Protein AF-A0A452Z1M5-F1 (afdb_monomer_lite)

pLDDT: mean 82.43, std 15.61, range [42.88, 96.31]

InterPro domains:
  IPR001518 Argininosuccinate synthase [PTHR11587] (2-122)
  IPR014729 Rossmann-like alpha/beta/alpha sandwich fold [G3DSA:3.40.50.620] (1-74)
  IPR018223 Argininosuccinate synthase, conserved site [PS00565] (18-29)
  IPR024074 Argininosuccinate synthetase, catalytic/multimerisation domain body [G3DSA:3.90.1260.10] (76-123)
  IPR048267 Arginosuccinate synthase-like, N-terminal domain [PF00764] (2-67)
  IPR048268 Arginosuccinate synthase C-terminal domain [PF20979] (76-122)

Secondary structure (DSSP, 8-state):
-HHHHHHHHTT-SEEE----TTSSHHHHHHHHHHHH-TTSEEE-HHHHSS--SHHHHHHHHHHTTPPP------SSEEEE-SS-EEEESGGGGSTTSPPPGGG-SSS--GGGS-SS---------TT--GGGGTTS---S-HHHHHHHHHHTT-

Structure (mmCIF, N/CA/C/O backbone):
data_AF-A0A452Z1M5-F1
#
_entry.id   AF-A0A452Z1M5-F1
#
loop_
_atom_site.group_PDB
_atom_site.id
_atom_site.type_symbol
_atom_site.label_atom_id
_atom_site.label_alt_id
_atom_site.label_comp_id
_atom_site.label_asym_id
_atom_site.label_entity_id
_atom_site.label_seq_id
_atom_site.pdbx_PDB_ins_code
_atom_site.Cartn_x
_atom_site.Cartn_y
_atom_site.Cartn_z
_atom_site.occupancy
_atom_site.B_iso_or_equiv
_atom_site.auth_seq_id
_atom_site.auth_comp_id
_atom_site.auth_asym_id
_atom_site.auth_atom_id
_atom_site.pdbx_PDB_model_num
ATOM 1 N N . GLN A 1 1 ? -13.701 -0.683 1.668 1.00 74.94 1 GLN A N 1
ATOM 2 C CA . GLN A 1 1 ? -14.970 -1.391 1.929 1.00 74.94 1 GLN A CA 1
ATOM 3 C C . GLN A 1 1 ? -14.762 -2.654 2.759 1.00 74.94 1 GLN A C 1
ATOM 5 O O . GLN A 1 1 ? -15.090 -2.612 3.931 1.00 74.94 1 GLN A O 1
ATOM 10 N N . ALA A 1 2 ? -14.117 -3.706 2.233 1.00 90.50 2 ALA A N 1
ATOM 11 C CA . ALA A 1 2 ? -14.017 -5.012 2.908 1.00 90.50 2 ALA A CA 1
ATOM 12 C C . ALA A 1 2 ? -13.581 -4.971 4.391 1.00 90.50 2 ALA A C 1
ATOM 14 O O . ALA A 1 2 ? -14.203 -5.615 5.225 1.00 90.50 2 ALA A O 1
ATOM 15 N N . MET A 1 3 ? -12.561 -4.180 4.751 1.00 90.00 3 MET A N 1
ATOM 16 C CA . MET A 1 3 ? -12.132 -4.052 6.157 1.00 90.00 3 MET A CA 1
ATOM 17 C C . MET A 1 3 ? -13.217 -3.470 7.076 1.00 90.00 3 MET A C 1
ATOM 19 O O . MET A 1 3 ? -13.310 -3.876 8.228 1.00 90.00 3 MET A O 1
ATOM 23 N N . VAL A 1 4 ? -14.036 -2.540 6.577 1.00 91.94 4 VAL A N 1
ATOM 24 C CA . VAL A 1 4 ? -15.141 -1.926 7.333 1.00 91.94 4 VAL A CA 1
ATOM 25 C C . VAL A 1 4 ? -16.286 -2.921 7.506 1.00 91.94 4 VAL A C 1
ATOM 27 O O . VAL A 1 4 ? -16.861 -3.007 8.588 1.00 91.94 4 VAL A O 1
ATOM 30 N N . ASP A 1 5 ? -16.578 -3.709 6.469 1.00 91.81 5 ASP A N 1
ATOM 31 C CA . ASP A 1 5 ? -17.611 -4.747 6.531 1.00 91.81 5 ASP A CA 1
ATOM 32 C C . ASP A 1 5 ? -17.243 -5.825 7.551 1.00 91.81 5 ASP A C 1
ATOM 34 O O . ASP A 1 5 ? -18.047 -6.151 8.421 1.00 91.81 5 ASP A O 1
ATOM 38 N N . VAL A 1 6 ? -15.997 -6.309 7.500 1.00 94.12 6 VAL A N 1
ATOM 39 C CA . VAL A 1 6 ? -15.484 -7.287 8.466 1.00 94.12 6 VAL A CA 1
ATOM 40 C C . VAL A 1 6 ? -15.469 -6.698 9.873 1.00 94.12 6 VAL A C 1
ATOM 42 O O . VAL A 1 6 ? -15.907 -7.366 10.802 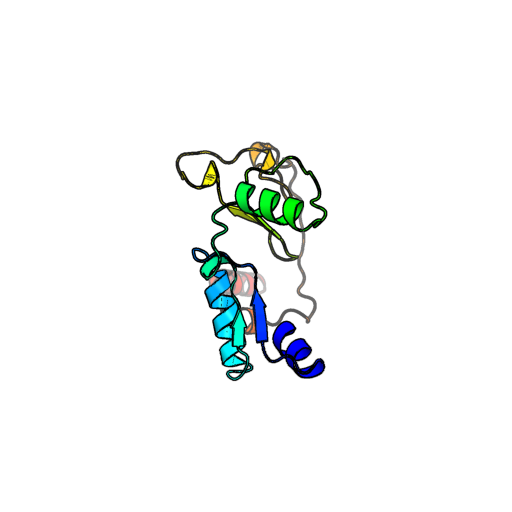1.00 94.12 6 VAL A O 1
ATOM 45 N N . ALA A 1 7 ? -15.025 -5.446 10.048 1.00 93.56 7 ALA A N 1
ATOM 46 C CA . ALA A 1 7 ? -15.047 -4.783 11.352 1.00 93.56 7 ALA A CA 1
ATOM 47 C C . ALA A 1 7 ? -16.463 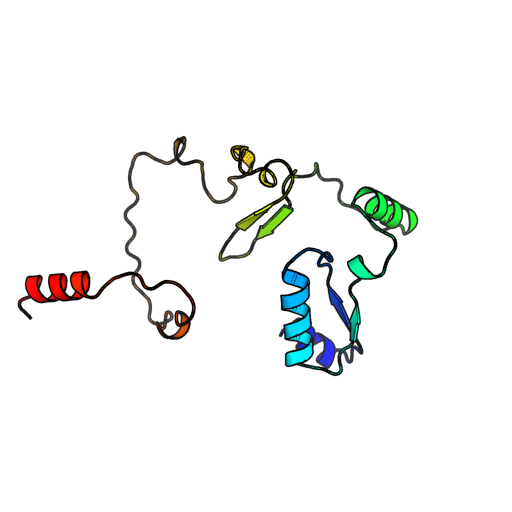-4.751 11.946 1.00 93.56 7 ALA A C 1
ATOM 49 O O . ALA A 1 7 ? -16.645 -5.047 13.123 1.00 93.56 7 ALA A O 1
ATOM 50 N N . LYS A 1 8 ? -17.479 -4.476 11.122 1.00 91.94 8 LYS A N 1
ATOM 51 C CA . LYS A 1 8 ? -18.881 -4.526 11.544 1.00 91.94 8 LYS A CA 1
ATOM 52 C C . LYS A 1 8 ? -19.332 -5.944 11.897 1.00 91.94 8 LYS A C 1
ATOM 54 O O . LYS A 1 8 ? -20.003 -6.123 12.908 1.00 91.94 8 LYS A O 1
ATOM 59 N N . GLU A 1 9 ? -18.982 -6.933 11.079 1.00 94.69 9 GLU A N 1
ATOM 60 C CA . GLU A 1 9 ? -19.363 -8.335 11.285 1.00 94.69 9 GLU A CA 1
ATOM 61 C C . GLU A 1 9 ? -18.807 -8.898 12.598 1.00 94.69 9 GLU A C 1
ATOM 63 O O . GLU A 1 9 ? -19.522 -9.573 13.337 1.00 94.69 9 GLU A O 1
ATOM 68 N N . VAL A 1 10 ? -17.551 -8.579 12.919 1.00 95.50 10 VAL A N 1
ATOM 69 C CA . VAL A 1 10 ? -16.886 -9.068 14.136 1.00 95.50 10 VAL A CA 1
ATOM 70 C C . VAL A 1 10 ? -17.105 -8.166 15.355 1.00 95.50 10 VAL A C 1
ATOM 72 O O . VAL A 1 10 ? -16.611 -8.482 16.435 1.00 95.50 10 VAL A O 1
ATOM 75 N N . GLY A 1 11 ? -17.823 -7.047 15.199 1.00 94.88 11 GLY A N 1
ATOM 76 C CA . GLY A 1 11 ? -18.060 -6.073 16.268 1.00 94.88 11 GLY A CA 1
ATOM 77 C C . GLY A 1 11 ? -16.793 -5.346 16.735 1.00 94.88 11 GLY A C 1
ATOM 78 O O . GLY A 1 11 ? -16.642 -5.094 17.926 1.00 94.88 11 GLY A O 1
ATOM 79 N N . ALA A 1 12 ? -15.862 -5.052 15.825 1.00 95.56 12 ALA A N 1
ATOM 80 C CA . ALA A 1 12 ? -14.626 -4.344 16.142 1.00 95.56 12 ALA A CA 1
ATOM 81 C C . ALA A 1 12 ? -14.859 -2.841 16.365 1.00 95.56 12 ALA A C 1
ATOM 83 O O . ALA A 1 12 ? -15.503 -2.173 15.558 1.00 95.56 12 ALA A O 1
ATOM 84 N N . ASP A 1 13 ? -14.228 -2.295 17.407 1.00 96.31 13 ASP A N 1
ATOM 85 C CA . ASP A 1 13 ? -14.242 -0.856 17.715 1.00 96.31 13 ASP A CA 1
ATOM 86 C C . ASP A 1 13 ? -13.266 -0.034 16.850 1.00 96.31 13 ASP A C 1
ATOM 88 O O . ASP A 1 13 ? -13.305 1.201 16.839 1.00 96.31 13 ASP A O 1
ATOM 92 N N . ALA A 1 14 ? -12.328 -0.706 16.176 1.00 96.12 14 ALA A N 1
ATOM 93 C CA . ALA A 1 14 ? -11.234 -0.070 15.455 1.00 96.12 14 ALA A CA 1
ATOM 94 C C . ALA A 1 14 ? -10.742 -0.900 14.263 1.00 96.12 14 ALA A C 1
ATOM 96 O O . ALA A 1 14 ? -10.842 -2.127 14.246 1.00 96.12 14 ALA A O 1
ATOM 97 N N . VAL A 1 15 ? -10.127 -0.214 13.301 1.00 95.75 15 VAL A N 1
ATOM 98 C CA . VAL A 1 15 ? -9.361 -0.799 12.193 1.00 95.75 15 VAL A CA 1
ATOM 99 C C . VAL A 1 15 ? -7.918 -0.305 12.240 1.00 95.75 15 VAL A C 1
ATOM 101 O O . VAL A 1 15 ? -7.653 0.822 12.656 1.00 95.75 15 VAL A O 1
ATOM 104 N N . ALA A 1 16 ? -6.976 -1.139 11.800 1.00 95.81 16 ALA A N 1
ATOM 105 C CA . ALA A 1 16 ? -5.559 -0.787 11.750 1.00 95.81 16 ALA A CA 1
ATOM 106 C C . ALA A 1 16 ? -4.989 -0.944 10.338 1.00 95.81 16 ALA A C 1
ATOM 108 O O . ALA A 1 16 ? -5.365 -1.872 9.619 1.00 95.81 16 ALA A O 1
ATOM 109 N N . HIS A 1 17 ? -4.053 -0.074 9.949 1.00 94.94 17 HIS A N 1
ATOM 110 C CA . HIS A 1 17 ? -3.312 -0.200 8.690 1.00 94.94 17 HIS A CA 1
ATOM 111 C C . HIS A 1 17 ? -1.802 -0.017 8.886 1.00 94.94 17 HIS A C 1
ATOM 113 O O . HIS A 1 17 ? -1.345 0.674 9.792 1.00 94.94 17 HIS A O 1
ATOM 119 N N . GLY A 1 18 ? -1.016 -0.623 7.992 1.00 92.69 18 GLY A N 1
ATOM 120 C CA . GLY A 1 18 ? 0.451 -0.611 8.035 1.00 92.69 18 GLY A CA 1
ATOM 121 C C . GLY A 1 18 ? 1.126 0.464 7.176 1.00 92.69 18 GLY A C 1
ATOM 122 O O . GLY A 1 18 ? 2.338 0.405 7.002 1.00 92.69 18 GLY A O 1
ATOM 123 N N . CYS A 1 19 ? 0.376 1.406 6.598 1.00 92.06 19 CYS A N 1
ATOM 124 C CA . CYS A 1 19 ? 0.944 2.486 5.783 1.00 92.06 19 CYS A CA 1
ATOM 125 C C . CYS A 1 19 ? 1.912 3.363 6.586 1.00 92.06 19 CYS A C 1
ATOM 127 O O . CYS A 1 19 ? 1.661 3.666 7.751 1.00 92.06 19 CYS A O 1
ATOM 129 N N . THR A 1 20 ? 2.989 3.813 5.941 1.00 87.12 20 THR A N 1
ATOM 130 C CA . THR A 1 20 ? 3.915 4.786 6.534 1.00 87.12 20 THR A CA 1
ATOM 131 C C . THR A 1 20 ? 3.273 6.176 6.606 1.00 87.12 20 THR A C 1
ATOM 133 O O . THR A 1 20 ? 2.356 6.491 5.847 1.00 87.12 20 THR A O 1
ATOM 136 N N . GLY A 1 21 ? 3.804 7.051 7.466 1.00 83.94 21 GLY A N 1
ATOM 137 C CA . GLY A 1 21 ? 3.341 8.441 7.584 1.00 83.94 21 GLY A CA 1
ATOM 138 C C . GLY A 1 21 ? 3.688 9.354 6.397 1.00 83.94 21 GLY A C 1
ATOM 139 O O . GLY A 1 21 ? 3.283 10.513 6.395 1.00 83.94 21 GLY A O 1
ATOM 140 N N . LYS A 1 22 ? 4.430 8.866 5.393 1.00 83.88 22 LYS A N 1
ATOM 141 C CA . LYS A 1 22 ? 4.886 9.659 4.233 1.00 83.88 22 LYS A CA 1
ATOM 142 C C . LYS A 1 22 ? 4.134 9.340 2.938 1.00 83.88 22 LYS A C 1
ATOM 144 O O . LYS A 1 22 ? 4.155 10.147 2.017 1.00 83.88 22 LYS A O 1
ATOM 149 N N . GLY A 1 23 ? 3.502 8.169 2.854 1.00 84.12 23 GLY A N 1
ATOM 150 C CA . GLY A 1 23 ? 2.855 7.686 1.635 1.00 84.12 23 GLY A CA 1
ATOM 151 C C . GLY A 1 23 ? 1.416 8.173 1.463 1.00 84.12 23 GLY A C 1
ATOM 152 O O . GLY A 1 23 ? 0.763 8.611 2.411 1.00 84.12 23 GLY A O 1
ATOM 153 N N . ASN A 1 24 ? 0.900 8.025 0.242 1.00 92.00 24 ASN A N 1
ATOM 154 C CA . ASN A 1 24 ? -0.483 8.370 -0.104 1.00 92.00 24 ASN A CA 1
ATOM 155 C C . ASN A 1 24 ? -1.511 7.378 0.461 1.00 92.00 24 ASN A C 1
ATOM 157 O O . ASN A 1 24 ? -2.665 7.746 0.678 1.00 92.00 24 ASN A O 1
ATOM 161 N N . ASP A 1 25 ? -1.114 6.127 0.707 1.00 93.06 25 ASP A N 1
ATOM 162 C CA . ASP A 1 25 ? -2.053 5.075 1.110 1.00 93.06 25 ASP A CA 1
ATOM 163 C C . ASP A 1 25 ? -2.733 5.346 2.447 1.00 93.06 25 ASP A C 1
ATOM 165 O O . ASP A 1 25 ? -3.912 5.036 2.580 1.00 93.06 25 ASP A O 1
ATOM 169 N N . GLN A 1 26 ? -2.059 6.004 3.396 1.00 93.88 26 GLN A N 1
ATOM 170 C CA . GLN A 1 26 ? -2.692 6.375 4.667 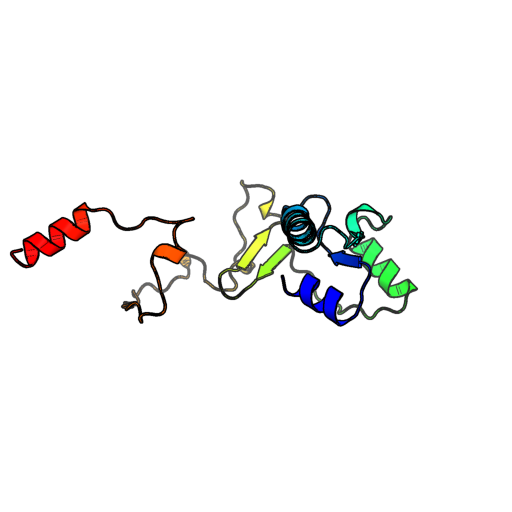1.00 93.88 26 GLN A CA 1
ATOM 171 C C . GLN A 1 26 ? -3.951 7.228 4.435 1.00 93.88 26 GLN A C 1
ATOM 173 O O . GLN A 1 26 ? -5.001 6.959 5.007 1.00 93.88 26 GLN A O 1
ATOM 178 N N . VAL A 1 27 ? -3.881 8.191 3.506 1.00 94.94 27 VAL A N 1
ATOM 179 C CA . VAL A 1 27 ? -5.005 9.076 3.180 1.00 94.94 27 VAL A CA 1
ATOM 180 C C . VAL A 1 27 ? -6.108 8.282 2.493 1.00 94.94 27 VAL A C 1
ATOM 182 O O . VAL A 1 27 ? -7.280 8.453 2.816 1.00 94.94 27 VAL A O 1
ATOM 185 N N . ARG A 1 28 ? -5.742 7.382 1.570 1.00 94.88 28 ARG A N 1
ATOM 186 C CA . ARG A 1 28 ? -6.698 6.531 0.844 1.00 94.88 28 ARG A CA 1
ATOM 187 C C . ARG A 1 28 ? -7.479 5.633 1.802 1.00 94.88 28 ARG A C 1
ATOM 189 O O . ARG A 1 28 ? -8.706 5.577 1.709 1.00 94.88 28 ARG A O 1
ATOM 196 N N . PHE A 1 29 ? -6.792 4.958 2.725 1.00 94.44 29 PHE A N 1
ATOM 197 C CA . PHE A 1 29 ? -7.427 4.087 3.713 1.00 94.44 29 PHE A CA 1
ATOM 198 C C . PHE A 1 29 ? -8.290 4.877 4.690 1.00 94.44 29 PHE A C 1
ATOM 200 O O . PHE A 1 29 ? -9.472 4.574 4.824 1.00 94.44 29 PHE A O 1
ATOM 207 N N . GLU A 1 30 ? -7.741 5.910 5.324 1.00 94.75 30 GLU A N 1
ATOM 208 C CA . GLU A 1 30 ? -8.451 6.664 6.357 1.00 94.75 30 GLU A CA 1
ATOM 209 C C . GLU A 1 30 ? -9.670 7.396 5.825 1.00 94.75 30 GLU A C 1
ATOM 211 O O . GLU A 1 30 ? -10.745 7.285 6.408 1.00 94.75 30 GLU A O 1
ATOM 216 N N . LEU A 1 31 ? -9.546 8.073 4.680 1.00 95.81 31 LEU A N 1
ATOM 217 C CA . LEU A 1 31 ? -10.688 8.735 4.057 1.00 95.81 31 LEU A CA 1
ATOM 218 C C . LEU A 1 31 ? -11.794 7.725 3.731 1.00 95.81 31 LEU A C 1
ATOM 220 O O . LEU A 1 31 ? -12.969 8.008 3.944 1.00 95.81 31 LEU A O 1
ATOM 224 N N . THR A 1 32 ? -11.417 6.532 3.265 1.00 94.69 32 THR A N 1
ATOM 225 C CA . THR A 1 32 ? -12.369 5.448 2.998 1.00 94.69 32 THR A CA 1
ATOM 226 C C . THR A 1 32 ? -13.020 4.946 4.285 1.00 94.69 32 THR A C 1
ATOM 228 O O . THR A 1 32 ? -14.229 4.735 4.308 1.00 94.69 32 THR A O 1
ATOM 231 N N . PHE A 1 33 ? -12.258 4.755 5.363 1.00 95.31 33 PHE A N 1
ATOM 232 C CA . PHE A 1 33 ? -12.809 4.320 6.646 1.00 95.31 33 PHE A CA 1
ATOM 233 C C . PHE A 1 33 ? -13.794 5.350 7.197 1.00 95.31 33 PHE A C 1
ATOM 235 O O . PHE A 1 33 ? -14.927 4.984 7.490 1.00 95.31 33 PHE A O 1
ATOM 242 N N . TYR A 1 34 ? -13.423 6.632 7.222 1.00 94.88 34 TYR A N 1
ATOM 243 C CA . TYR A 1 34 ? -14.297 7.705 7.697 1.00 94.88 34 TYR A CA 1
ATOM 244 C C . TYR A 1 34 ? -15.545 7.890 6.829 1.00 94.88 34 TYR A C 1
ATOM 246 O O . TYR A 1 34 ? -16.619 8.163 7.361 1.00 94.88 34 TYR A O 1
ATOM 254 N N . ALA A 1 35 ? -15.434 7.717 5.509 1.00 96.19 35 ALA A N 1
ATOM 255 C CA . ALA A 1 35 ? -16.581 7.813 4.608 1.00 96.19 35 ALA A CA 1
ATOM 256 C C . ALA A 1 35 ? -17.585 6.664 4.799 1.00 96.19 35 ALA A C 1
ATOM 258 O O . ALA A 1 35 ? -18.785 6.865 4.634 1.00 96.19 35 ALA A O 1
ATOM 259 N N . LEU A 1 36 ? -17.104 5.461 5.125 1.00 94.81 36 LEU A N 1
ATOM 260 C CA . LEU A 1 36 ? -17.939 4.262 5.224 1.00 94.81 36 LEU A CA 1
ATOM 261 C C . LEU A 1 36 ? -18.462 3.998 6.636 1.00 94.81 36 LEU A C 1
ATOM 263 O O . LEU A 1 36 ? -19.573 3.494 6.792 1.00 94.81 36 LEU A O 1
ATOM 267 N N . ASN A 1 37 ? -17.662 4.299 7.656 1.00 94.75 37 ASN A N 1
ATOM 268 C CA . ASN A 1 37 ? -18.053 4.206 9.052 1.00 94.75 37 ASN A CA 1
ATOM 269 C C . ASN A 1 37 ? -17.233 5.201 9.901 1.00 94.75 37 ASN A C 1
ATOM 271 O O . ASN A 1 37 ? -16.145 4.854 10.369 1.00 94.75 37 ASN A O 1
ATOM 275 N N . PRO A 1 38 ? -17.750 6.421 10.134 1.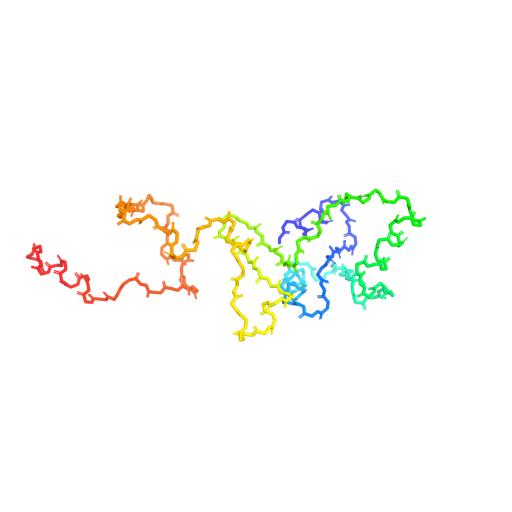00 94.94 38 PRO A N 1
ATOM 276 C CA . PRO A 1 38 ? -17.041 7.456 10.888 1.00 94.94 38 PRO A CA 1
ATOM 277 C C . PRO A 1 38 ? -16.875 7.140 12.383 1.00 94.94 38 PRO A C 1
ATOM 279 O O . PRO A 1 38 ? -16.133 7.844 13.062 1.00 94.94 38 PRO A O 1
ATOM 282 N N . GLU A 1 39 ? -17.547 6.111 12.911 1.00 95.19 39 GLU A N 1
ATOM 283 C CA . GLU A 1 39 ? -17.412 5.693 14.312 1.00 95.19 39 GLU A CA 1
ATOM 284 C C . GLU A 1 39 ? -16.206 4.768 14.540 1.00 95.19 39 GLU A C 1
ATOM 286 O O . GLU A 1 39 ? -15.738 4.641 15.674 1.00 95.19 39 GLU A O 1
ATOM 291 N N . LEU A 1 40 ? -15.673 4.139 13.481 1.00 94.69 40 LEU A N 1
ATOM 292 C CA . LEU A 1 40 ? -14.484 3.296 13.592 1.00 94.69 40 LEU A CA 1
ATOM 293 C C . LEU A 1 40 ? -13.259 4.139 13.936 1.00 94.69 40 LEU A C 1
ATOM 295 O O . LEU A 1 40 ? -12.888 5.068 13.215 1.00 94.69 40 LEU A O 1
ATOM 299 N N . LYS A 1 41 ? -12.561 3.747 15.002 1.00 96.31 41 LYS A N 1
ATOM 300 C CA . LYS A 1 41 ? -11.246 4.309 15.315 1.00 96.31 41 LYS A CA 1
ATOM 301 C C . LYS A 1 41 ? -10.211 3.762 14.338 1.00 96.31 41 LYS A C 1
ATOM 303 O O . LYS A 1 41 ? -10.203 2.566 14.047 1.00 96.31 41 LYS A O 1
ATOM 308 N N . VAL A 1 42 ? -9.309 4.619 13.872 1.00 95.50 42 VAL A N 1
ATOM 309 C CA . VAL A 1 42 ? -8.169 4.192 13.056 1.00 95.50 42 VAL A CA 1
ATOM 310 C C . VAL A 1 42 ? -6.915 4.145 13.917 1.00 95.50 42 VAL A C 1
ATOM 312 O O . VAL A 1 42 ? -6.589 5.120 14.586 1.00 95.50 42 VAL A O 1
ATOM 315 N N . VAL A 1 43 ? -6.214 3.012 13.873 1.00 95.81 43 VAL A N 1
ATOM 316 C CA . VAL A 1 43 ? -4.902 2.818 14.500 1.00 95.81 43 VAL A CA 1
ATOM 317 C C . VAL A 1 43 ? -3.841 2.733 13.406 1.00 95.81 43 VAL A C 1
ATOM 319 O O . VAL A 1 43 ? -3.909 1.866 12.530 1.00 95.81 43 VAL A O 1
ATOM 322 N N . ALA A 1 44 ? -2.840 3.610 13.454 1.00 95.31 44 ALA A N 1
ATOM 323 C CA . ALA A 1 44 ? -1.782 3.667 12.448 1.00 95.31 44 ALA A CA 1
ATOM 324 C C . ALA A 1 44 ? -0.409 3.588 13.131 1.00 95.31 44 ALA A C 1
ATOM 326 O O . ALA A 1 44 ? 0.226 4.622 13.354 1.00 95.31 44 ALA A O 1
ATOM 327 N N . PRO A 1 45 ? 0.092 2.370 13.435 1.00 93.50 45 PRO A N 1
ATOM 328 C CA . PRO A 1 45 ? 1.272 2.185 14.281 1.00 93.50 45 PRO A CA 1
ATOM 329 C C . PRO A 1 45 ? 2.492 2.987 13.823 1.00 93.50 45 PRO A C 1
ATOM 331 O O . PRO A 1 45 ? 3.141 3.621 14.644 1.00 93.50 45 PRO A O 1
ATOM 334 N N . TRP A 1 46 ? 2.736 3.067 12.510 1.00 91.56 46 TRP A N 1
ATOM 335 C CA . TRP A 1 46 ? 3.843 3.832 11.918 1.00 91.56 46 TRP A CA 1
ATOM 336 C C . TRP A 1 46 ? 3.859 5.335 12.225 1.00 91.56 46 TRP A C 1
ATOM 338 O O . TRP A 1 46 ? 4.864 5.985 11.941 1.00 91.56 46 TRP A O 1
ATOM 348 N N . ARG A 1 47 ? 2.774 5.898 12.767 1.00 89.19 47 ARG A N 1
ATOM 349 C CA . ARG A 1 47 ? 2.710 7.292 13.228 1.00 89.19 47 ARG A CA 1
ATOM 350 C C . ARG A 1 47 ? 2.763 7.446 14.745 1.00 89.19 47 ARG A C 1
ATOM 352 O O . ARG A 1 47 ? 2.928 8.564 15.219 1.00 89.19 47 ARG A O 1
ATOM 359 N N . GLU A 1 48 ? 2.577 6.360 15.484 1.00 90.44 48 GLU A N 1
ATOM 360 C CA . GLU A 1 48 ? 2.342 6.391 16.930 1.00 90.44 48 GLU A CA 1
ATOM 361 C C . GLU A 1 48 ? 3.482 5.752 17.726 1.00 90.44 48 GLU A C 1
ATOM 363 O O . GLU A 1 48 ? 3.732 6.151 18.859 1.00 90.44 48 GLU A O 1
ATOM 368 N N . TRP A 1 49 ? 4.162 4.754 17.158 1.00 91.69 49 TRP A N 1
ATOM 369 C CA . TRP A 1 49 ? 5.202 4.000 17.854 1.00 91.69 49 TRP A CA 1
ATOM 370 C C . TRP A 1 49 ? 6.611 4.590 17.683 1.00 91.69 49 TRP A C 1
ATOM 372 O O . TRP A 1 49 ? 6.846 5.483 16.871 1.00 91.69 49 TRP A O 1
ATOM 382 N N . ASP A 1 50 ? 7.574 4.005 18.397 1.00 91.44 50 ASP A N 1
ATOM 383 C CA . ASP A 1 50 ? 8.990 4.397 18.351 1.00 91.44 50 ASP A CA 1
ATOM 384 C C . ASP A 1 50 ? 9.817 3.624 17.301 1.00 91.44 50 ASP A C 1
ATOM 386 O O . ASP A 1 50 ? 11.029 3.804 17.210 1.00 91.44 50 ASP A O 1
ATOM 390 N N . ILE A 1 51 ? 9.197 2.737 16.510 1.00 90.62 51 ILE A N 1
ATOM 391 C CA . ILE A 1 51 ? 9.893 1.960 15.470 1.00 90.62 51 ILE A CA 1
ATOM 392 C C . ILE A 1 51 ? 10.078 2.845 14.235 1.00 90.62 51 ILE A C 1
ATOM 394 O O . ILE A 1 51 ? 9.115 3.193 13.547 1.00 90.62 51 ILE A O 1
ATOM 398 N N . THR A 1 52 ? 11.331 3.177 13.925 1.00 85.69 52 THR A N 1
ATOM 399 C CA . THR A 1 52 ? 11.674 4.130 12.857 1.00 85.69 52 THR A CA 1
ATOM 400 C C . THR A 1 52 ? 12.085 3.459 11.551 1.00 85.69 52 THR A C 1
ATOM 402 O O . THR A 1 52 ? 12.036 4.079 10.485 1.00 85.69 52 THR A O 1
ATOM 405 N N . GLY A 1 53 ? 12.462 2.182 11.611 1.00 82.50 53 GLY A N 1
ATOM 406 C CA . GLY A 1 53 ? 13.019 1.461 10.476 1.00 82.50 53 GLY A CA 1
ATOM 407 C C . GLY A 1 53 ? 12.830 -0.048 10.545 1.00 82.50 53 GLY A C 1
ATOM 408 O O . GLY A 1 53 ? 12.181 -0.604 11.432 1.00 82.50 53 GLY A O 1
ATOM 409 N N . ARG A 1 54 ? 13.403 -0.735 9.555 1.00 80.31 54 ARG A N 1
ATOM 410 C CA . ARG A 1 54 ? 13.297 -2.194 9.437 1.00 80.31 54 ARG A CA 1
ATOM 411 C C . ARG A 1 54 ? 14.097 -2.900 10.525 1.00 80.31 54 ARG A C 1
ATOM 413 O O . ARG A 1 54 ? 13.676 -3.953 10.989 1.00 80.31 54 ARG A O 1
ATOM 420 N N . GLU A 1 55 ? 15.245 -2.352 10.886 1.00 84.12 55 GLU A N 1
ATOM 421 C CA . GLU A 1 55 ? 16.147 -2.873 11.905 1.00 84.12 55 GLU A CA 1
ATOM 422 C C . GLU A 1 55 ? 15.434 -2.901 13.263 1.00 84.12 55 GLU A C 1
ATOM 424 O O . GLU A 1 55 ? 15.307 -3.975 13.851 1.00 84.12 55 GLU A O 1
ATOM 429 N N . ASP A 1 56 ? 14.825 -1.781 13.661 1.00 89.88 56 ASP A N 1
ATOM 430 C CA . ASP A 1 56 ? 13.975 -1.675 14.854 1.00 89.88 56 ASP A CA 1
ATOM 431 C C . ASP A 1 56 ? 12.824 -2.696 14.822 1.00 89.88 56 ASP A C 1
ATOM 433 O O . ASP A 1 56 ? 12.568 -3.395 15.802 1.00 89.88 56 ASP A O 1
ATOM 437 N N . ALA A 1 57 ? 12.146 -2.842 13.675 1.00 88.44 57 ALA A N 1
ATOM 438 C CA . ALA A 1 57 ? 11.052 -3.801 13.518 1.00 88.44 57 ALA A CA 1
ATOM 439 C C . ALA A 1 57 ? 11.526 -5.263 13.636 1.00 88.44 57 ALA A C 1
ATOM 441 O O . ALA A 1 57 ? 10.814 -6.107 14.183 1.00 88.44 57 ALA A O 1
ATOM 442 N N . ILE A 1 58 ? 12.733 -5.575 13.149 1.00 87.00 58 ILE A N 1
ATOM 443 C CA . ILE A 1 58 ? 13.365 -6.895 13.286 1.00 87.00 58 ILE A CA 1
ATOM 444 C C . ILE A 1 58 ? 13.717 -7.168 14.750 1.00 87.00 58 ILE A C 1
ATOM 446 O O . ILE A 1 58 ? 13.485 -8.278 15.232 1.00 87.00 58 ILE A O 1
ATOM 450 N N . GLU A 1 59 ? 14.279 -6.191 15.459 1.00 90.75 59 GLU A N 1
ATOM 451 C CA . GLU A 1 59 ? 14.588 -6.322 16.884 1.00 90.75 59 GLU A CA 1
ATOM 452 C C . GLU A 1 59 ? 13.322 -6.486 17.723 1.00 90.75 59 GLU A C 1
ATOM 454 O O . GLU A 1 59 ? 13.257 -7.389 18.561 1.00 90.75 59 GLU A O 1
ATOM 459 N N . TYR A 1 60 ? 12.288 -5.693 17.437 1.00 92.38 60 TYR A N 1
ATOM 460 C CA . TYR A 1 60 ? 10.969 -5.831 18.042 1.00 92.38 60 TYR A CA 1
ATOM 461 C C . TYR A 1 60 ? 10.397 -7.233 17.798 1.00 92.38 60 TYR A C 1
ATOM 463 O O . TYR A 1 60 ? 10.027 -7.927 18.745 1.00 92.38 60 TYR A O 1
ATOM 471 N N . ALA A 1 61 ? 10.407 -7.711 16.551 1.00 92.12 61 ALA A N 1
ATOM 472 C CA . ALA A 1 61 ? 9.928 -9.048 16.215 1.00 92.12 61 ALA A CA 1
ATOM 473 C C . ALA A 1 61 ? 10.692 -10.146 16.975 1.00 92.12 61 ALA A C 1
ATOM 475 O O . ALA A 1 61 ? 10.068 -11.032 17.557 1.00 92.12 61 ALA A O 1
ATOM 476 N N . LYS A 1 62 ? 12.028 -10.058 17.052 1.00 90.62 62 LYS A N 1
ATOM 477 C CA . LYS A 1 62 ? 12.859 -10.998 17.827 1.00 90.62 62 LYS A CA 1
ATOM 478 C C . LYS A 1 62 ? 12.512 -10.976 19.314 1.00 90.62 62 LYS A C 1
ATOM 480 O O . LYS A 1 62 ? 12.312 -12.034 19.901 1.00 90.62 62 LYS A O 1
ATOM 485 N N . LYS A 1 63 ? 12.411 -9.787 19.916 1.00 95.00 63 LYS A N 1
ATOM 486 C CA . LYS A 1 63 ? 12.069 -9.610 21.338 1.00 95.00 63 LYS A CA 1
ATOM 487 C C . LYS A 1 63 ? 10.698 -10.200 21.678 1.00 95.00 63 LYS A C 1
ATOM 489 O O . LYS A 1 63 ? 10.513 -10.722 22.774 1.00 95.00 63 LYS A O 1
ATOM 494 N N . HIS A 1 64 ? 9.757 -10.133 20.740 1.00 95.06 64 HIS A N 1
ATOM 495 C CA . HIS A 1 64 ? 8.390 -10.623 20.899 1.00 95.06 64 HIS A CA 1
ATOM 496 C C . HIS A 1 64 ? 8.157 -12.025 20.305 1.00 95.06 64 HIS A C 1
ATOM 498 O O . HIS A 1 64 ? 7.013 -12.467 20.229 1.00 95.06 64 HIS A O 1
ATOM 504 N N . ASN A 1 65 ? 9.218 -12.749 19.923 1.00 94.38 65 ASN A N 1
ATOM 505 C CA . ASN A 1 65 ? 9.151 -14.091 19.326 1.00 94.38 65 ASN A CA 1
ATOM 506 C C . ASN A 1 65 ? 8.255 -14.182 18.071 1.00 94.38 65 ASN A C 1
ATOM 508 O O . ASN A 1 65 ? 7.650 -15.221 17.803 1.00 94.38 65 ASN A O 1
ATOM 512 N N . VAL A 1 66 ? 8.176 -13.106 17.284 1.00 91.88 66 VAL A N 1
ATOM 513 C CA . VAL A 1 66 ? 7.474 -13.085 15.998 1.00 91.88 66 VAL A CA 1
ATOM 514 C C . VAL A 1 66 ? 8.411 -13.643 14.919 1.00 91.88 66 VAL A C 1
ATOM 516 O O . VAL A 1 66 ? 9.485 -13.075 14.690 1.00 91.88 66 VAL A O 1
ATOM 519 N N . PRO A 1 67 ? 8.050 -14.747 14.240 1.00 88.44 67 PRO A N 1
ATOM 520 C CA . PRO A 1 67 ? 8.897 -15.334 13.211 1.00 88.44 67 PRO A CA 1
ATOM 521 C C . PRO A 1 67 ? 9.004 -14.394 12.006 1.00 88.44 67 PRO A C 1
ATOM 523 O O . PRO A 1 67 ? 8.004 -14.057 11.374 1.00 88.44 67 PRO A O 1
ATOM 526 N N . ILE A 1 68 ? 10.232 -13.994 11.665 1.00 82.12 68 ILE A N 1
ATOM 527 C CA . ILE A 1 68 ? 10.517 -13.176 10.482 1.00 82.12 68 ILE A CA 1
ATOM 528 C C . ILE A 1 68 ? 11.083 -14.047 9.354 1.00 82.12 68 ILE A C 1
ATOM 530 O O . ILE A 1 68 ? 12.120 -14.691 9.538 1.00 82.12 68 ILE A O 1
ATOM 534 N N . PRO A 1 69 ? 10.450 -14.082 8.167 1.00 74.12 69 PRO A N 1
ATOM 535 C CA . PRO A 1 69 ? 11.040 -14.744 7.016 1.00 74.12 69 PRO A CA 1
ATOM 536 C C . PRO A 1 69 ? 12.297 -13.974 6.593 1.00 74.12 69 PRO A C 1
ATOM 538 O O . PRO A 1 69 ? 12.239 -12.807 6.200 1.00 74.12 69 PRO A O 1
ATOM 541 N N . VAL A 1 70 ? 13.458 -14.619 6.701 1.00 53.81 70 VAL A N 1
ATOM 542 C CA . VAL A 1 70 ? 14.745 -14.029 6.320 1.00 53.81 70 VAL A CA 1
ATOM 543 C C . VAL A 1 70 ? 14.864 -14.096 4.798 1.00 53.81 70 VAL A C 1
ATOM 545 O O . VAL A 1 70 ? 15.351 -15.079 4.250 1.00 53.81 70 VAL A O 1
ATOM 548 N N . SER A 1 71 ? 14.383 -13.081 4.083 1.00 56.59 71 SER A N 1
ATOM 549 C CA . SER A 1 71 ? 14.660 -12.948 2.649 1.00 56.59 71 SER A CA 1
ATOM 550 C C . SER A 1 71 ? 15.685 -11.847 2.400 1.00 56.59 71 SER A C 1
ATOM 552 O O . SER A 1 71 ? 15.673 -10.794 3.046 1.00 56.59 71 SER A O 1
ATOM 554 N N . LYS A 1 72 ? 16.601 -12.115 1.458 1.00 54.84 72 LYS A N 1
ATOM 555 C CA . LYS A 1 72 ? 17.490 -11.104 0.878 1.00 54.84 72 LYS A CA 1
ATOM 556 C C . LYS A 1 72 ? 16.608 -9.958 0.391 1.00 54.84 72 LYS A C 1
ATOM 558 O O . LYS A 1 72 ? 15.732 -10.157 -0.448 1.00 54.84 72 LYS A O 1
ATOM 563 N N . LYS A 1 73 ? 16.787 -8.792 1.005 1.00 64.50 73 LYS A N 1
ATOM 564 C CA . LYS A 1 73 ? 15.929 -7.630 0.805 1.00 64.50 73 LYS A CA 1
ATOM 565 C C . LYS A 1 73 ? 16.070 -7.186 -0.651 1.00 64.50 73 LYS A C 1
ATOM 567 O O . LYS A 1 73 ? 17.168 -6.863 -1.092 1.00 64.50 73 LYS A O 1
ATOM 572 N N . SER A 1 74 ? 14.961 -7.192 -1.383 1.00 67.44 74 SER A N 1
ATOM 573 C CA . SER A 1 74 ? 14.841 -6.341 -2.563 1.00 67.44 74 SER A CA 1
ATOM 574 C C . SER A 1 74 ? 15.126 -4.905 -2.141 1.00 67.44 74 SER A C 1
ATOM 576 O O . SER A 1 74 ? 14.583 -4.462 -1.130 1.00 67.44 74 SER A O 1
ATOM 578 N N . ILE A 1 75 ? 15.935 -4.188 -2.913 1.00 75.12 75 ILE A N 1
ATOM 579 C CA . ILE A 1 75 ? 16.203 -2.769 -2.661 1.00 75.12 75 ILE A CA 1
ATOM 580 C C . ILE A 1 75 ? 14.959 -1.895 -2.889 1.00 75.12 75 ILE A C 1
ATOM 582 O O . ILE A 1 75 ? 14.788 -0.884 -2.220 1.00 75.12 75 ILE A O 1
ATOM 586 N N . TYR A 1 76 ? 14.042 -2.339 -3.752 1.00 86.25 76 TYR A N 1
ATOM 587 C CA . TYR A 1 76 ? 12.802 -1.629 -4.060 1.00 86.25 76 TYR A CA 1
ATOM 588 C C . TYR A 1 76 ? 11.675 -1.959 -3.080 1.00 86.25 76 TYR A C 1
ATOM 590 O O . TYR A 1 76 ? 11.454 -3.136 -2.758 1.00 86.25 76 TYR A O 1
ATOM 598 N N . SER A 1 77 ? 10.924 -0.927 -2.695 1.00 86.69 77 SER A N 1
ATOM 599 C CA . SER A 1 77 ? 9.550 -1.046 -2.201 1.00 86.69 77 SER A CA 1
ATOM 600 C C . SER A 1 77 ? 8.633 -1.313 -3.396 1.00 86.69 77 SER A C 1
ATOM 602 O O . SER A 1 77 ? 8.821 -0.738 -4.470 1.00 86.69 77 SER A O 1
ATOM 604 N N . ARG A 1 78 ? 7.701 -2.259 -3.251 1.00 89.88 78 ARG A N 1
ATOM 605 C CA . ARG A 1 78 ? 6.848 -2.721 -4.351 1.00 89.88 78 ARG A CA 1
ATOM 606 C C . ARG A 1 78 ? 5.432 -2.985 -3.875 1.00 89.88 78 ARG A C 1
ATOM 608 O O . ARG A 1 78 ? 5.250 -3.630 -2.844 1.00 89.88 78 ARG A O 1
ATOM 615 N N . ASP A 1 79 ? 4.466 -2.593 -4.695 1.00 91.25 79 ASP A N 1
ATOM 616 C CA . ASP A 1 79 ? 3.073 -3.012 -4.576 1.00 91.25 79 ASP A CA 1
ATOM 617 C C . ASP A 1 79 ? 2.606 -3.652 -5.887 1.00 91.25 79 ASP A C 1
ATOM 619 O O . ASP A 1 79 ? 2.916 -3.171 -6.979 1.00 91.25 79 ASP A O 1
ATOM 623 N N . ARG A 1 80 ? 1.898 -4.779 -5.788 1.00 93.19 80 ARG A N 1
ATOM 624 C CA . ARG A 1 80 ? 1.448 -5.557 -6.946 1.00 93.19 80 ARG A CA 1
ATOM 625 C C . ARG A 1 80 ? 0.013 -6.001 -6.769 1.00 93.19 80 ARG A C 1
ATOM 627 O O . ARG A 1 80 ? -0.331 -6.666 -5.796 1.00 93.19 80 ARG A O 1
ATOM 634 N N . ASN A 1 81 ? -0.770 -5.780 -7.810 1.00 89.44 81 ASN A N 1
ATOM 635 C CA . ASN A 1 81 ? -2.085 -6.372 -7.981 1.00 89.44 81 ASN A CA 1
ATOM 636 C C . ASN A 1 81 ? -2.233 -6.895 -9.423 1.00 89.44 81 ASN A C 1
ATOM 638 O O . ASN A 1 81 ? -1.250 -7.026 -10.156 1.00 89.44 81 ASN A O 1
ATOM 642 N N . LEU A 1 82 ? -3.450 -7.268 -9.824 1.00 87.25 82 LEU A N 1
ATOM 643 C CA . LEU A 1 82 ? -3.715 -7.754 -11.182 1.00 87.25 82 LEU A CA 1
ATOM 644 C C . LEU A 1 82 ? -3.440 -6.683 -12.251 1.00 87.25 82 LEU A C 1
ATOM 646 O O . LEU A 1 82 ? -3.078 -7.019 -13.375 1.00 87.25 82 LEU A O 1
ATOM 650 N N . TRP A 1 83 ? -3.630 -5.412 -11.900 1.00 88.06 83 TRP A N 1
ATOM 651 C CA . TRP A 1 83 ? -3.585 -4.287 -12.823 1.00 88.06 83 TRP A CA 1
ATOM 652 C C . TRP A 1 83 ? -2.171 -3.771 -13.064 1.00 88.06 83 TRP A C 1
ATOM 654 O O . TRP A 1 83 ? -1.802 -3.470 -14.196 1.00 88.06 83 TRP A O 1
ATOM 664 N N . HIS A 1 84 ? -1.372 -3.660 -12.003 1.00 93.50 84 HIS A N 1
ATOM 665 C CA . HIS A 1 84 ? -0.022 -3.125 -12.101 1.00 93.50 84 HIS A 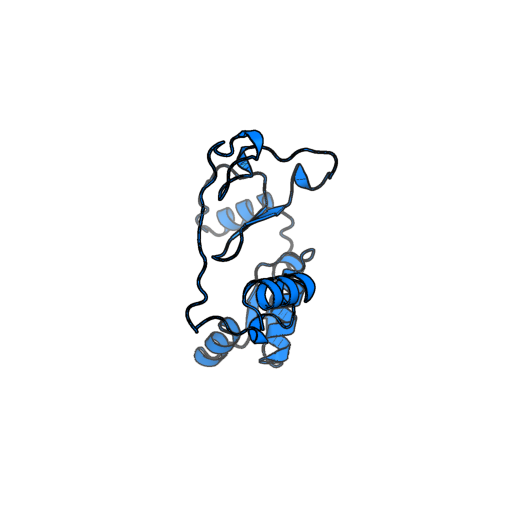CA 1
ATOM 666 C C . HIS A 1 84 ? 0.924 -3.686 -11.039 1.00 93.50 84 HIS A C 1
ATOM 668 O O . HIS A 1 84 ? 0.533 -4.338 -10.067 1.00 93.50 84 HIS A O 1
ATOM 674 N N . LEU A 1 85 ? 2.195 -3.351 -11.238 1.00 92.94 85 LEU A N 1
ATOM 675 C CA . LEU A 1 85 ? 3.287 -3.513 -10.296 1.00 92.94 85 LEU A CA 1
ATOM 676 C C . LEU A 1 85 ? 4.027 -2.172 -10.201 1.00 92.94 85 LEU A C 1
ATOM 678 O O . LEU A 1 85 ? 4.529 -1.681 -11.211 1.00 92.94 85 LEU A O 1
ATOM 682 N N . SER A 1 86 ? 4.071 -1.575 -9.012 1.00 93.00 86 SER A N 1
ATOM 683 C CA . SER A 1 86 ? 4.827 -0.351 -8.729 1.00 93.00 86 SER A CA 1
ATOM 684 C C . SER A 1 86 ? 6.188 -0.661 -8.099 1.00 93.00 86 SER A C 1
ATOM 686 O O . SER A 1 86 ? 6.380 -1.704 -7.467 1.00 93.00 86 SER A O 1
ATOM 688 N N . HIS A 1 87 ? 7.129 0.265 -8.285 1.00 92.75 87 HIS A N 1
ATOM 689 C CA . HIS A 1 87 ? 8.477 0.237 -7.724 1.00 92.75 87 HIS A CA 1
ATOM 690 C C . HIS A 1 87 ? 8.839 1.635 -7.225 1.00 92.75 87 HIS A C 1
ATOM 692 O O . HIS A 1 87 ? 8.624 2.607 -7.945 1.00 92.75 87 HIS A O 1
ATOM 698 N N . GLU A 1 88 ? 9.406 1.727 -6.029 1.00 89.50 88 GLU A N 1
ATOM 699 C CA . GLU A 1 88 ? 9.919 2.972 -5.447 1.00 89.50 88 GLU A CA 1
ATOM 700 C C . GLU A 1 88 ? 11.104 2.674 -4.508 1.00 89.50 88 GLU A C 1
ATOM 702 O O . GLU A 1 88 ? 11.378 1.509 -4.184 1.00 89.50 88 GLU A O 1
ATOM 707 N N . GLY A 1 89 ? 11.784 3.721 -4.038 1.00 87.12 89 GLY A N 1
ATOM 708 C CA . GLY A 1 89 ? 12.881 3.605 -3.084 1.00 87.12 89 GLY A CA 1
ATOM 709 C C . GLY A 1 89 ? 14.253 3.309 -3.696 1.00 87.12 89 GLY A C 1
ATOM 710 O O . GLY A 1 89 ? 14.399 2.933 -4.863 1.00 87.12 89 GLY A O 1
ATOM 711 N N . ASP A 1 90 ? 15.271 3.454 -2.843 1.00 87.75 90 ASP A N 1
ATOM 712 C CA . ASP A 1 90 ? 16.689 3.238 -3.160 1.00 87.75 90 ASP A CA 1
ATOM 713 C C . ASP A 1 90 ? 17.119 4.077 -4.381 1.00 87.75 90 ASP A C 1
ATOM 715 O O . ASP A 1 90 ? 16.837 5.274 -4.423 1.00 87.75 90 ASP A O 1
ATOM 719 N N . ILE A 1 91 ? 17.779 3.481 -5.376 1.00 90.00 91 ILE A N 1
ATOM 720 C CA . ILE A 1 91 ? 18.278 4.191 -6.557 1.00 90.00 91 ILE A CA 1
ATOM 721 C C . ILE A 1 91 ? 17.203 4.984 -7.315 1.00 90.00 91 ILE A C 1
ATOM 723 O O . ILE A 1 91 ? 17.564 5.935 -7.998 1.00 90.00 91 ILE A O 1
ATOM 727 N N . LEU A 1 92 ? 15.916 4.618 -7.205 1.00 90.31 92 LEU A N 1
ATOM 728 C CA . LEU A 1 92 ? 14.822 5.288 -7.921 1.00 90.31 92 LEU A CA 1
ATOM 729 C C . LEU A 1 92 ? 14.435 6.640 -7.304 1.00 90.31 92 LEU A C 1
ATOM 731 O O . LEU A 1 92 ? 13.698 7.396 -7.930 1.00 90.31 92 LEU A O 1
ATOM 735 N N . GLU A 1 93 ? 14.920 6.954 -6.099 1.00 89.38 93 GLU A N 1
ATOM 736 C CA . GLU A 1 93 ? 14.693 8.260 -5.458 1.00 89.38 93 GLU A CA 1
ATOM 737 C C . GLU A 1 93 ? 15.489 9.390 -6.126 1.00 89.38 93 GLU A C 1
ATOM 739 O O . GLU A 1 93 ? 15.162 10.564 -5.953 1.00 89.38 93 GLU A O 1
ATOM 744 N N . ASP A 1 94 ? 16.525 9.051 -6.897 1.00 90.94 94 ASP A N 1
ATOM 745 C CA . ASP A 1 94 ? 17.247 9.997 -7.743 1.00 90.94 94 ASP A CA 1
ATOM 746 C C . ASP A 1 94 ? 16.860 9.765 -9.214 1.00 90.94 94 ASP A C 1
ATOM 748 O O . ASP A 1 94 ? 17.284 8.770 -9.808 1.00 90.94 94 ASP A O 1
ATOM 752 N N . PRO A 1 95 ? 16.091 10.683 -9.833 1.00 92.62 95 PRO A N 1
ATOM 753 C CA . PRO A 1 95 ? 15.676 10.572 -11.230 1.00 92.62 95 PRO A CA 1
ATOM 754 C C . PRO A 1 95 ? 16.828 10.538 -12.243 1.00 92.62 95 PRO A C 1
ATOM 756 O O . PRO A 1 95 ? 16.584 10.248 -13.413 1.00 92.62 95 PRO A O 1
ATOM 759 N N . ALA A 1 96 ? 18.060 10.871 -11.837 1.00 95.50 96 ALA A N 1
ATOM 760 C CA . ALA A 1 96 ? 19.239 10.743 -12.687 1.00 95.50 96 ALA A CA 1
ATOM 761 C C . ALA A 1 96 ? 19.733 9.291 -12.820 1.00 95.50 96 ALA A C 1
ATOM 763 O O . ALA A 1 96 ? 20.503 8.997 -13.735 1.00 95.50 96 ALA A O 1
ATOM 764 N N . ASN A 1 97 ? 19.312 8.388 -11.930 1.00 91.62 97 ASN A N 1
ATOM 765 C CA . ASN A 1 97 ? 19.671 6.979 -12.007 1.00 91.62 97 ASN A CA 1
ATOM 766 C C . ASN A 1 97 ? 18.771 6.229 -12.989 1.00 91.62 97 ASN A C 1
ATOM 768 O O . ASN A 1 97 ? 17.545 6.340 -12.963 1.00 91.62 97 ASN A O 1
ATOM 772 N N . GLU A 1 98 ? 19.384 5.371 -13.798 1.00 90.38 98 GLU A N 1
AT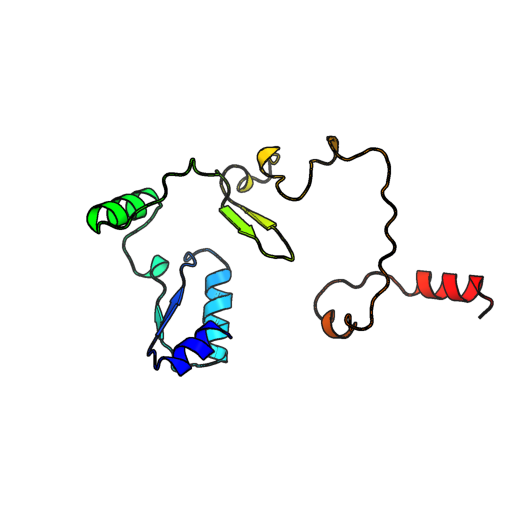OM 773 C CA . GLU A 1 98 ? 18.648 4.398 -14.598 1.00 90.38 98 GLU A CA 1
ATOM 774 C C . GLU A 1 98 ? 18.144 3.239 -13.716 1.00 90.38 98 GLU A C 1
ATOM 776 O O . GLU A 1 98 ? 18.836 2.811 -12.780 1.00 90.38 98 GLU A O 1
ATOM 781 N N . PRO A 1 99 ? 16.949 2.689 -13.998 1.00 88.00 99 PRO A N 1
ATOM 782 C CA . PRO A 1 99 ? 16.479 1.494 -13.315 1.00 88.00 99 PRO A CA 1
ATOM 783 C C . PRO A 1 99 ? 17.371 0.292 -13.649 1.00 88.00 99 PRO A C 1
ATOM 785 O O . PRO A 1 99 ? 17.823 0.123 -14.779 1.00 88.00 99 PRO A O 1
ATOM 788 N N . LYS A 1 100 ? 17.595 -0.589 -12.669 1.00 90.38 100 LYS A N 1
ATOM 789 C CA . LYS A 1 100 ? 18.327 -1.844 -12.889 1.00 90.38 100 LYS A CA 1
ATOM 790 C C . LYS A 1 100 ? 17.427 -2.884 -13.553 1.00 90.38 100 LYS A C 1
ATOM 792 O O . LYS A 1 100 ? 16.211 -2.873 -13.375 1.00 90.38 100 LYS A O 1
ATOM 797 N N . GLU A 1 101 ? 18.040 -3.835 -14.255 1.00 90.38 101 GLU A N 1
ATOM 798 C CA . GLU A 1 101 ? 17.316 -4.901 -14.964 1.00 90.38 101 GLU A CA 1
ATOM 799 C C . GLU A 1 101 ? 16.414 -5.732 -14.027 1.00 90.38 101 GLU A C 1
ATOM 801 O O . GLU A 1 101 ? 15.332 -6.158 -14.419 1.00 90.38 101 GLU A O 1
ATOM 806 N N . ASP A 1 102 ? 16.799 -5.904 -12.756 1.00 89.69 102 ASP A N 1
ATOM 807 C CA . ASP A 1 102 ? 16.020 -6.628 -11.739 1.00 89.69 102 ASP A CA 1
ATOM 808 C C . ASP A 1 102 ? 14.764 -5.876 -11.244 1.00 89.69 102 ASP A C 1
ATOM 810 O O . ASP A 1 102 ? 13.982 -6.412 -10.446 1.00 89.69 102 ASP A O 1
ATOM 814 N N . MET A 1 103 ? 14.530 -4.652 -11.728 1.00 91.12 103 MET A N 1
ATOM 815 C CA . MET A 1 103 ? 13.253 -3.951 -11.586 1.00 91.12 103 MET A CA 1
ATOM 816 C C . MET A 1 103 ? 12.164 -4.585 -12.469 1.00 91.12 103 MET A C 1
ATOM 818 O O . MET A 1 103 ? 11.001 -4.653 -12.067 1.00 91.12 103 MET A O 1
ATOM 822 N N . TYR A 1 104 ? 12.510 -5.077 -13.662 1.00 90.88 104 TYR A N 1
ATOM 823 C CA . TYR A 1 104 ? 11.541 -5.634 -14.604 1.00 90.88 104 TYR A CA 1
ATOM 824 C C . TYR A 1 104 ? 11.109 -7.047 -14.174 1.00 90.88 104 TYR A C 1
ATOM 826 O O . TYR A 1 104 ? 11.812 -8.028 -14.394 1.00 90.88 104 TYR A O 1
ATOM 834 N N . MET A 1 105 ? 9.937 -7.165 -13.533 1.00 90.94 105 MET A N 1
ATOM 835 C CA . MET A 1 105 ? 9.406 -8.467 -13.072 1.00 90.94 105 MET A CA 1
ATOM 836 C C . MET A 1 105 ? 8.214 -8.994 -13.883 1.00 90.94 105 MET A C 1
ATOM 838 O O . MET A 1 105 ? 7.957 -10.195 -13.892 1.00 90.94 105 MET A O 1
ATOM 842 N N . MET A 1 106 ? 7.438 -8.101 -14.503 1.00 92.69 106 MET A N 1
ATOM 843 C CA . MET A 1 106 ? 6.267 -8.452 -15.328 1.00 92.69 106 MET A CA 1
ATOM 844 C C . MET A 1 106 ? 6.487 -8.173 -16.819 1.00 92.69 106 MET A C 1
ATOM 846 O O . MET A 1 106 ? 5.675 -8.578 -17.646 1.00 92.69 106 MET A O 1
ATOM 850 N N . SER A 1 107 ? 7.580 -7.493 -17.152 1.00 91.88 107 SER A N 1
ATOM 851 C CA . SER A 1 107 ? 8.024 -7.188 -18.507 1.00 91.88 107 SER A CA 1
ATOM 852 C C . SER A 1 107 ? 9.526 -7.447 -18.613 1.00 91.88 107 SER A C 1
ATOM 854 O O . SER A 1 107 ? 10.157 -7.856 -17.641 1.00 91.88 107 SER A O 1
ATOM 856 N N . VAL A 1 108 ? 10.082 -7.203 -19.793 1.00 91.75 108 VAL A N 1
ATOM 857 C CA . VAL A 1 108 ? 11.527 -7.100 -20.026 1.00 91.75 108 VAL A CA 1
ATOM 858 C C . VAL A 1 108 ? 11.874 -5.648 -20.343 1.00 91.75 108 VAL A C 1
ATOM 860 O O . VAL A 1 108 ? 10.972 -4.857 -20.648 1.00 91.75 108 VAL A O 1
ATOM 863 N N . SER A 1 109 ? 13.156 -5.296 -20.274 1.00 92.94 109 SER A N 1
ATOM 864 C CA . SER A 1 109 ? 13.635 -4.014 -20.786 1.00 92.94 109 SER A CA 1
ATOM 865 C C . SER A 1 109 ? 13.374 -3.886 -22.296 1.00 92.94 109 SER A C 1
ATOM 867 O O . SER A 1 109 ? 13.299 -4.904 -22.999 1.00 92.94 109 SER A O 1
ATOM 869 N N . PRO A 1 110 ? 13.206 -2.658 -22.822 1.00 90.81 110 PRO A N 1
ATOM 870 C CA . PRO A 1 110 ? 12.994 -2.433 -24.252 1.00 90.81 110 PRO A CA 1
ATOM 871 C C . PRO A 1 110 ? 14.071 -3.067 -25.142 1.00 90.81 110 PRO A C 1
ATOM 873 O O . PRO A 1 110 ? 13.755 -3.588 -26.209 1.00 90.81 110 PRO A O 1
ATOM 876 N N . GLU A 1 111 ? 15.324 -3.075 -24.691 1.00 92.50 111 GLU A N 1
ATOM 877 C CA . GLU A 1 111 ? 16.472 -3.669 -25.381 1.00 92.50 111 GLU A CA 1
ATOM 878 C C . GLU A 1 111 ? 16.340 -5.192 -25.517 1.00 92.50 111 GLU A C 1
ATOM 880 O O . GLU A 1 111 ? 16.786 -5.772 -26.507 1.00 92.50 111 GLU A O 1
ATOM 885 N N . ASN A 1 112 ? 15.688 -5.829 -24.542 1.00 92.19 112 ASN A N 1
ATOM 886 C CA . ASN A 1 112 ? 15.446 -7.268 -24.492 1.00 92.19 112 ASN A CA 1
ATOM 887 C C . ASN A 1 112 ? 14.071 -7.667 -25.062 1.00 92.19 112 ASN A C 1
ATOM 889 O O . ASN A 1 112 ? 13.708 -8.849 -25.039 1.00 92.19 112 ASN A O 1
ATOM 893 N N . ALA A 1 113 ? 13.285 -6.714 -25.575 1.00 93.50 113 ALA A N 1
ATOM 894 C CA . ALA A 1 113 ? 11.975 -6.995 -26.145 1.00 93.50 113 ALA A CA 1
ATOM 895 C C . ALA A 1 113 ? 12.085 -7.810 -27.455 1.00 93.50 113 ALA A C 1
ATOM 897 O O . ALA A 1 113 ? 12.982 -7.571 -28.270 1.00 93.50 113 ALA A O 1
ATOM 898 N N . PRO A 1 114 ? 11.165 -8.760 -27.721 1.00 91.25 114 PRO A N 1
ATOM 899 C CA . PRO A 1 114 ? 11.185 -9.527 -28.962 1.00 91.25 114 PRO A CA 1
ATOM 900 C C . PRO A 1 114 ? 11.071 -8.631 -30.203 1.00 91.25 114 PRO A C 1
ATOM 902 O O . PRO A 1 114 ? 10.153 -7.824 -30.316 1.00 91.25 114 PRO A O 1
ATOM 905 N N . SER A 1 115 ? 11.944 -8.834 -31.194 1.00 93.50 115 SER A N 1
ATOM 906 C CA . SER A 1 115 ? 11.910 -8.056 -32.447 1.00 93.50 115 SER A CA 1
ATOM 907 C C . SER A 1 115 ? 10.701 -8.373 -33.335 1.00 93.50 115 SER A C 1
ATOM 909 O O . SER A 1 115 ? 10.404 -7.634 -34.273 1.00 93.50 115 SER A O 1
ATOM 911 N N . LYS A 1 116 ? 10.017 -9.495 -33.083 1.00 90.06 116 LYS A N 1
ATOM 912 C CA . LYS A 1 116 ? 8.817 -9.891 -33.819 1.00 90.06 116 LYS A CA 1
ATOM 913 C C . LYS A 1 116 ? 7.578 -9.349 -33.094 1.00 90.06 116 LYS A C 1
ATOM 915 O O . LYS A 1 116 ? 7.370 -9.733 -31.944 1.00 90.06 116 LYS A O 1
ATOM 920 N N . PRO A 1 117 ? 6.736 -8.530 -33.751 1.00 87.31 117 PRO A N 1
ATOM 921 C CA . PRO A 1 117 ? 5.511 -8.038 -33.137 1.00 87.31 117 PRO A CA 1
ATOM 922 C C . PRO A 1 117 ? 4.525 -9.183 -32.883 1.00 87.31 117 PRO A C 1
ATOM 924 O O . PRO A 1 117 ? 4.412 -10.116 -33.686 1.00 87.31 117 PRO A O 1
ATOM 927 N N . ASP A 1 118 ? 3.787 -9.078 -31.781 1.00 81.38 118 ASP A N 1
ATOM 928 C CA . ASP A 1 118 ? 2.683 -9.970 -31.441 1.00 81.38 118 ASP A CA 1
ATOM 929 C C . ASP A 1 118 ? 1.359 -9.224 -31.632 1.00 81.38 118 ASP A C 1
ATOM 931 O O . ASP A 1 118 ? 1.023 -8.306 -30.883 1.00 81.38 118 ASP A O 1
ATOM 935 N N . MET A 1 119 ? 0.630 -9.581 -32.689 1.00 84.62 119 MET A N 1
ATOM 936 C CA . MET A 1 119 ? -0.635 -8.937 -33.029 1.00 84.62 119 MET A CA 1
ATOM 937 C C . MET A 1 119 ? -1.756 -9.543 -32.185 1.00 84.62 119 MET A C 1
ATOM 939 O O . MET A 1 119 ? -2.074 -10.726 -32.311 1.00 84.62 119 MET A O 1
ATOM 943 N N . ARG A 1 120 ? -2.377 -8.716 -31.341 1.00 70.00 120 ARG A N 1
ATOM 944 C CA . ARG A 1 120 ? -3.521 -9.091 -30.505 1.00 70.00 120 ARG A CA 1
ATOM 945 C C . ARG A 1 120 ? -4.724 -8.238 -30.876 1.00 70.00 120 ARG A C 1
ATOM 947 O O . ARG A 1 120 ? -4.630 -7.016 -30.917 1.00 70.00 120 ARG A O 1
ATOM 954 N N . GLU A 1 121 ? -5.854 -8.886 -31.123 1.00 76.50 121 GLU A N 1
ATOM 955 C CA . GLU A 1 121 ? -7.143 -8.215 -31.246 1.00 76.50 121 GLU A CA 1
ATOM 956 C C . GLU A 1 121 ? -7.852 -8.304 -29.893 1.00 76.50 121 GLU A C 1
ATOM 958 O O . GLU A 1 121 ? -8.100 -9.398 -29.384 1.00 76.50 121 GLU A O 1
ATOM 963 N N . ILE A 1 122 ? -8.136 -7.154 -29.284 1.00 70.31 122 ILE A N 1
ATOM 964 C CA . ILE A 1 122 ? -8.915 -7.080 -28.048 1.00 70.31 122 ILE A CA 1
ATOM 965 C C . ILE A 1 122 ? -10.336 -6.715 -28.451 1.00 70.31 122 ILE A C 1
ATOM 967 O O . ILE A 1 122 ? -10.635 -5.562 -28.756 1.00 70.31 122 ILE A O 1
ATOM 971 N N . ILE A 1 123 ? -11.210 -7.713 -28.467 1.00 67.56 123 ILE A N 1
ATOM 972 C CA . ILE A 1 123 ? -12.639 -7.507 -28.670 1.00 67.56 123 ILE A CA 1
ATOM 973 C C . ILE A 1 123 ? -13.251 -7.345 -27.285 1.00 67.56 123 ILE A C 1
ATOM 975 O O . ILE A 1 123 ? -13.173 -8.254 -26.456 1.00 67.56 123 ILE A O 1
ATOM 979 N N . GLY A 1 124 ? -13.840 -6.177 -27.027 1.00 58.72 124 GLY A N 1
ATOM 980 C CA . GLY A 1 124 ? -14.633 -5.945 -25.828 1.00 58.72 124 GLY A CA 1
ATOM 981 C C . GLY A 1 124 ? -15.784 -6.941 -25.796 1.00 58.72 124 GLY A C 1
ATOM 982 O O . GLY A 1 124 ? -16.797 -6.764 -26.466 1.00 58.72 124 GLY A O 1
ATOM 983 N N . THR A 1 125 ? -15.622 -8.019 -25.035 1.00 54.25 125 THR A N 1
ATOM 984 C CA . THR A 1 125 ? -16.773 -8.773 -24.539 1.00 54.25 125 THR A CA 1
ATOM 985 C C . THR A 1 125 ? -17.580 -7.786 -23.697 1.00 54.25 125 THR A C 1
ATOM 987 O O . THR A 1 125 ? -16.967 -6.952 -23.035 1.00 54.25 125 THR A O 1
ATOM 990 N N . GLY A 1 126 ? -18.913 -7.798 -23.767 1.00 54.75 126 GLY A N 1
ATOM 991 C CA . GLY A 1 126 ? -19.818 -6.806 -23.150 1.00 54.75 126 GLY A CA 1
ATOM 992 C C . GLY A 1 126 ? -19.799 -6.711 -21.612 1.00 54.75 126 GLY A C 1
ATOM 993 O O . GLY A 1 126 ? -20.844 -6.543 -21.002 1.00 54.75 126 GLY A O 1
ATOM 994 N N . ILE A 1 127 ? -18.630 -6.873 -21.001 1.00 55.91 127 ILE A N 1
ATOM 995 C CA . ILE A 1 127 ? -18.258 -6.684 -19.602 1.00 55.91 127 ILE A CA 1
ATOM 996 C C . ILE A 1 127 ? -17.533 -5.330 -19.428 1.00 55.91 127 ILE A C 1
ATOM 998 O O . ILE A 1 127 ? -17.447 -4.831 -18.316 1.00 55.91 127 ILE A O 1
ATOM 1002 N N . TYR A 1 128 ? -17.017 -4.727 -20.508 1.00 56.38 128 TYR A N 1
ATOM 1003 C CA . TYR A 1 128 ? -16.416 -3.389 -20.477 1.00 56.38 128 TYR A CA 1
ATOM 1004 C C . TYR A 1 128 ? -17.455 -2.327 -20.857 1.00 56.38 128 TYR A C 1
ATOM 1006 O O . TYR A 1 128 ? -17.851 -2.251 -22.024 1.00 56.38 128 TYR A O 1
ATOM 1014 N N . ASP A 1 129 ? -17.885 -1.519 -19.884 1.00 55.91 129 ASP A N 1
ATOM 1015 C CA . ASP A 1 129 ? -18.695 -0.321 -20.111 1.00 55.91 129 ASP A CA 1
ATOM 1016 C C . ASP A 1 129 ? -17.784 0.915 -20.130 1.00 55.91 129 ASP A C 1
ATOM 1018 O O . ASP A 1 129 ? -16.916 1.110 -19.282 1.00 55.91 129 ASP A O 1
ATOM 1022 N N . GLN A 1 130 ? -17.984 1.786 -21.115 1.00 47.94 130 GLN A N 1
ATOM 1023 C CA . GLN A 1 130 ? -17.241 3.034 -21.237 1.00 47.94 130 GLN A CA 1
ATOM 1024 C C . GLN A 1 130 ? -17.543 4.021 -20.089 1.00 47.94 130 GLN A C 1
ATOM 1026 O O . GLN A 1 130 ? -16.748 4.937 -19.865 1.00 47.94 130 GLN A O 1
ATOM 1031 N N . ALA A 1 131 ? -18.632 3.817 -19.337 1.00 55.25 131 ALA A N 1
ATOM 1032 C CA . ALA A 1 131 ? -18.911 4.517 -18.081 1.00 55.25 131 ALA A CA 1
ATOM 1033 C C . ALA A 1 131 ? -17.861 4.234 -16.982 1.00 55.25 131 ALA A C 1
ATOM 1035 O O . ALA A 1 131 ? -17.566 5.121 -16.182 1.00 55.25 131 ALA A O 1
ATOM 1036 N N . ASP A 1 132 ? -17.205 3.065 -16.993 1.00 52.19 132 ASP A N 1
ATOM 1037 C CA . ASP A 1 132 ? -16.145 2.707 -16.031 1.00 52.19 132 ASP A CA 1
ATOM 1038 C C . ASP A 1 132 ? -14.848 3.519 -16.238 1.00 52.19 132 ASP A C 1
ATOM 1040 O O . ASP A 1 132 ? -13.954 3.533 -15.391 1.00 52.19 132 ASP A O 1
ATOM 1044 N N . ALA A 1 133 ? -14.736 4.217 -17.374 1.00 49.84 133 ALA A N 1
ATOM 1045 C CA . ALA A 1 133 ? -13.580 5.020 -17.766 1.00 49.84 133 ALA A CA 1
ATOM 1046 C C . ALA A 1 133 ? -13.789 6.538 -17.593 1.00 49.84 133 ALA A C 1
ATOM 1048 O O . ALA A 1 133 ? -12.965 7.320 -18.073 1.00 49.84 133 ALA A O 1
ATOM 1049 N N . GLU A 1 134 ? -14.836 6.991 -16.889 1.00 49.16 134 GLU A N 1
ATOM 1050 C CA . GLU A 1 134 ? -15.089 8.429 -16.663 1.00 49.16 134 GLU A CA 1
ATOM 1051 C C . GLU A 1 134 ? -13.971 9.168 -15.893 1.00 49.16 134 GLU A C 1
ATOM 1053 O O . GLU A 1 134 ? -13.978 10.397 -15.830 1.00 49.16 134 GLU A O 1
ATOM 1058 N N . GLY A 1 135 ? -12.961 8.461 -15.374 1.00 49.69 135 GLY A N 1
ATOM 1059 C CA . GLY A 1 135 ? -11.822 9.059 -14.676 1.00 49.69 135 GLY A CA 1
ATOM 1060 C C . GLY A 1 135 ? -10.504 9.145 -15.449 1.00 49.69 135 GLY A C 1
ATOM 1061 O O . GLY A 1 135 ? -9.750 10.084 -15.212 1.00 49.69 135 GLY A O 1
ATOM 1062 N N . PHE A 1 136 ? -10.169 8.210 -16.344 1.00 44.00 136 PHE A N 1
ATOM 1063 C CA . PHE A 1 136 ? -8.815 8.156 -16.911 1.00 44.00 136 PHE A CA 1
ATOM 1064 C C . PHE A 1 136 ? -8.779 7.486 -18.293 1.00 44.00 136 PHE A C 1
ATOM 1066 O O . PHE A 1 136 ? -9.206 6.351 -18.469 1.00 44.00 136 PHE A O 1
ATOM 1073 N N . ILE A 1 137 ? -8.151 8.204 -19.234 1.00 42.88 137 ILE A N 1
ATOM 1074 C CA . ILE A 1 137 ? -7.740 7.802 -20.592 1.00 42.88 137 ILE A CA 1
ATOM 1075 C C . ILE A 1 137 ? -8.858 7.830 -21.654 1.00 42.88 137 ILE A C 1
ATOM 1077 O O . ILE A 1 137 ? -9.559 6.859 -21.917 1.00 42.88 137 ILE A O 1
ATOM 1081 N N . ARG A 1 138 ? -8.930 8.954 -22.386 1.00 44.97 138 ARG A N 1
ATOM 1082 C CA . ARG A 1 138 ? -9.563 9.025 -23.715 1.00 44.97 138 ARG A CA 1
ATOM 1083 C C . ARG A 1 138 ? -8.540 8.684 -24.802 1.00 44.97 138 ARG A C 1
ATOM 1085 O O . ARG A 1 138 ? -7.732 9.530 -25.171 1.00 44.97 138 ARG A O 1
ATOM 1092 N N . LEU A 1 139 ? -8.625 7.486 -25.367 1.00 48.81 139 LEU A N 1
ATOM 1093 C CA . LEU A 1 139 ? -7.969 7.092 -26.622 1.00 48.81 139 LEU A CA 1
ATOM 1094 C C . LEU A 1 139 ? -9.027 6.282 -27.391 1.00 48.81 139 LEU A C 1
ATOM 1096 O O . LEU A 1 139 ? -9.466 5.253 -26.904 1.00 48.81 139 LEU A O 1
ATOM 1100 N N . TYR A 1 140 ? -9.624 6.717 -28.502 1.00 45.72 140 TYR A N 1
ATOM 1101 C CA . TYR A 1 140 ? -9.095 7.409 -29.673 1.00 45.72 140 TYR A CA 1
ATOM 1102 C C . TYR A 1 140 ? -10.025 8.547 -30.121 1.00 45.72 140 TYR A C 1
ATOM 1104 O O . TYR A 1 140 ? -11.244 8.484 -29.958 1.00 45.72 140 TYR A O 1
ATOM 1112 N N . GLY A 1 141 ? -9.446 9.596 -30.709 1.00 50.94 141 GLY A N 1
ATOM 1113 C CA . GLY A 1 141 ? -10.190 10.763 -31.170 1.00 50.94 141 GLY A CA 1
ATOM 1114 C C . GLY A 1 141 ? -11.175 10.466 -32.307 1.00 50.94 141 GLY A C 1
ATOM 1115 O O . GLY A 1 141 ? -10.971 9.575 -33.134 1.00 50.94 141 GLY A O 1
ATOM 1116 N N . LEU A 1 142 ? -12.197 11.324 -32.390 1.00 50.38 142 LEU A N 1
ATOM 1117 C CA . LEU A 1 142 ? -13.172 11.443 -33.481 1.00 50.38 142 LEU A CA 1
ATOM 1118 C C . LEU A 1 142 ? -12.592 11.238 -34.904 1.00 50.38 142 LEU A C 1
ATOM 1120 O O . LEU A 1 142 ? -13.271 10.591 -35.701 1.00 50.38 142 LEU A O 1
ATOM 1124 N N . PRO A 1 143 ? -11.356 11.678 -35.245 1.00 56.06 143 PRO A N 1
ATOM 1125 C CA . PRO A 1 143 ? -10.799 11.490 -36.587 1.00 56.06 143 PRO A CA 1
ATOM 1126 C C . PRO A 1 143 ? -10.672 10.027 -37.026 1.00 56.06 143 PRO A C 1
ATOM 1128 O O . PRO A 1 143 ? -10.874 9.728 -38.200 1.00 56.06 143 PRO A O 1
ATOM 1131 N N . THR A 1 144 ? -10.389 9.101 -36.106 1.00 58.38 144 THR A N 1
ATOM 1132 C CA . THR A 1 144 ? -10.265 7.671 -36.437 1.00 58.38 144 THR A CA 1
ATOM 1133 C C . THR A 1 144 ? -11.633 7.057 -36.728 1.00 58.38 144 THR A C 1
ATOM 1135 O O . THR A 1 144 ? -11.777 6.252 -37.645 1.00 58.38 144 THR A O 1
ATOM 1138 N N . ARG A 1 145 ? -12.662 7.496 -35.993 1.00 58.38 145 ARG A N 1
ATOM 1139 C CA . ARG A 1 145 ? -14.053 7.076 -36.199 1.00 58.38 145 ARG A CA 1
ATOM 1140 C C . ARG A 1 145 ? -14.603 7.614 -37.521 1.00 58.38 145 ARG A C 1
ATOM 1142 O O . ARG A 1 145 ? -15.189 6.857 -38.280 1.00 58.38 145 ARG A O 1
ATOM 1149 N N . VAL A 1 146 ? -14.334 8.885 -37.827 1.00 65.31 146 VAL A N 1
ATOM 1150 C CA . VAL A 1 146 ? -14.707 9.519 -39.103 1.00 65.31 146 VAL A CA 1
ATOM 1151 C C . VAL A 1 146 ? -14.006 8.841 -40.280 1.00 65.31 146 VAL A C 1
ATOM 1153 O O . VAL A 1 146 ? -14.655 8.535 -41.274 1.00 65.31 146 VAL A O 1
ATOM 1156 N N . ARG A 1 147 ? -12.709 8.525 -40.166 1.00 64.25 147 ARG A N 1
ATOM 1157 C CA . ARG A 1 147 ? -11.971 7.818 -41.225 1.00 64.25 147 ARG A CA 1
ATOM 1158 C C . ARG A 1 147 ? -12.551 6.423 -41.495 1.00 64.25 147 ARG A C 1
ATOM 1160 O O . ARG A 1 147 ? -12.752 6.074 -42.650 1.00 64.25 147 ARG A O 1
ATOM 1167 N N . ALA A 1 148 ? -12.910 5.681 -40.447 1.00 67.12 148 ALA A N 1
ATOM 1168 C CA . ALA A 1 148 ? -13.544 4.371 -40.589 1.00 67.12 148 ALA A CA 1
ATOM 1169 C C . ALA A 1 148 ? -14.964 4.435 -41.189 1.00 67.12 148 ALA A C 1
ATOM 1171 O O . ALA A 1 148 ? -15.390 3.490 -41.849 1.00 67.12 148 ALA A O 1
ATOM 1172 N N . MET A 1 149 ? -15.708 5.524 -40.961 1.00 67.88 149 MET A N 1
ATOM 1173 C CA . MET A 1 149 ? -17.026 5.737 -41.579 1.00 67.88 149 MET A CA 1
ATOM 1174 C C . MET A 1 149 ? -16.888 6.066 -43.069 1.00 67.88 149 MET A C 1
ATOM 1176 O O . MET A 1 149 ? -17.524 5.413 -43.895 1.00 67.88 149 MET A O 1
ATOM 1180 N N . LEU A 1 150 ? -15.941 6.945 -43.416 1.00 72.69 150 LEU A N 1
ATOM 1181 C CA . LEU A 1 150 ? -15.611 7.283 -44.803 1.00 72.69 150 LEU A CA 1
ATOM 1182 C C . LEU A 1 150 ? -15.130 6.064 -45.609 1.00 72.69 150 LEU A C 1
ATOM 1184 O O . LEU A 1 150 ? -15.543 5.886 -46.750 1.00 72.69 150 LEU A O 1
ATOM 1188 N N . GLU A 1 151 ? -14.308 5.189 -45.020 1.00 75.06 151 GLU A N 1
ATOM 1189 C CA . GLU A 1 151 ? -13.846 3.945 -45.665 1.00 75.06 151 GLU A CA 1
ATOM 1190 C C . GLU A 1 151 ? -14.972 2.916 -45.872 1.00 75.06 151 GLU A C 1
ATOM 1192 O O . GLU A 1 151 ? -14.898 2.095 -46.786 1.00 75.06 151 GLU A O 1
ATOM 1197 N N . LYS A 1 152 ? -16.033 2.968 -45.056 1.00 75.00 152 LYS A N 1
ATOM 1198 C CA . LYS A 1 152 ? -17.231 2.122 -45.187 1.00 75.00 152 LYS A CA 1
ATOM 1199 C C . LYS A 1 152 ? -18.337 2.751 -46.041 1.00 75.00 152 LYS A C 1
ATOM 1201 O O . LYS A 1 152 ? -19.374 2.118 -46.222 1.00 75.00 152 LYS A O 1
ATOM 1206 N N . GLY A 1 153 ? -18.123 3.959 -46.568 1.00 62.62 153 GLY A N 1
ATOM 1207 C CA . GLY A 1 153 ? -19.094 4.673 -47.398 1.00 62.62 153 GLY A CA 1
ATOM 1208 C C . GLY A 1 153 ? -20.344 5.148 -46.647 1.00 62.62 153 GLY A C 1
ATOM 1209 O O . GLY A 1 153 ? -21.398 5.260 -47.271 1.00 62.62 153 GLY A O 1
ATOM 1210 N N . ILE A 1 154 ? -20.234 5.387 -45.332 1.00 52.94 154 ILE A N 1
ATOM 1211 C CA . ILE A 1 154 ? -21.281 5.992 -44.486 1.00 52.94 154 ILE A CA 1
ATOM 1212 C C . ILE A 1 154 ? -20.943 7.460 -44.235 1.00 52.94 154 ILE A C 1
ATOM 1214 O O . ILE A 1 154 ? -19.778 7.733 -43.862 1.00 52.94 154 ILE A O 1
#

Radius of gyration: 23.24 Å; chains: 1; bounding box: 41×27×69 Å

Foldseek 3Di:
DVQLVVCVVVVHQADEDADAPPDPVVVVVVVVCCVVPVRHHYDYCNVPDPQPDPVSVVVVCVVVVNDDDDDDDDQWDWDDDPPDIDTDHDQNVDVVDDDDQVVDDPDGPPVPDDPDDDDDDDDDDVPDDCVVCPDDDDPDDPVVVVVVCVVVVD

Sequence (154 aa):
QAMVDVAKEVGADAVAHGCTGKGNDQVRFELTFYALNPELKVVAPWREWDITGREDAIEYAKKHNVPIPVSKKSIYSRDRNLWHLSHEGDILEDPANEPKEDMYMMSVSPENAPSKPDMREIIGTGIYDQADAEGFIRLYGLPTRVRAMLEKGI

Organism: Aegilops tauschii subsp. strangulata (NCBI:txid200361)